Protein AF-A0A971EEL4-F1 (afdb_monomer_lite)

Foldseek 3Di:
DVVVVVVVVVLLVVLVVQLVCCQVPVCVPPVDDRDDSVRSSVVVVVCCVVVDDPPPPPD

Structure (mmCIF, N/CA/C/O backbone):
data_AF-A0A971EEL4-F1
#
_entry.id   AF-A0A971EEL4-F1
#
loop_
_atom_site.group_PDB
_atom_site.id
_atom_site.type_symbol
_atom_site.label_atom_id
_atom_site.label_alt_id
_atom_site.label_comp_id
_atom_site.label_asym_id
_atom_site.label_entity_id
_atom_site.label_seq_id
_atom_site.pdbx_PDB_ins_code
_atom_site.Cartn_x
_atom_site.Cartn_y
_atom_site.Cartn_z
_atom_site.occupancy
_atom_site.B_iso_or_equiv
_atom_site.auth_seq_id
_atom_site.auth_comp_id
_atom_site.auth_asym_id
_atom_site.auth_atom_id
_atom_site.pdbx_PDB_model_num
ATOM 1 N N . MET A 1 1 ? 11.830 9.861 -21.975 1.00 69.94 1 MET A N 1
ATOM 2 C CA . MET A 1 1 ? 11.276 10.756 -20.929 1.00 69.94 1 MET A CA 1
ATOM 3 C C . MET A 1 1 ? 9.791 10.514 -20.657 1.00 69.94 1 MET A C 1
ATOM 5 O O . MET A 1 1 ? 9.473 10.176 -19.530 1.00 69.94 1 MET A O 1
ATOM 9 N N . MET A 1 2 ? 8.886 10.624 -21.641 1.00 76.38 2 MET A N 1
ATOM 10 C CA . MET A 1 2 ? 7.423 10.548 -21.416 1.00 76.38 2 MET A CA 1
ATOM 11 C C . MET A 1 2 ? 6.925 9.245 -20.755 1.00 76.38 2 MET A C 1
ATOM 13 O O . MET A 1 2 ? 6.094 9.294 -19.854 1.00 76.38 2 MET A O 1
ATOM 17 N N . LEU A 1 3 ? 7.491 8.091 -21.128 1.00 76.75 3 LEU A N 1
ATOM 18 C CA . LEU A 1 3 ? 7.131 6.796 -20.530 1.00 76.75 3 LEU A CA 1
ATOM 19 C C . LEU A 1 3 ? 7.491 6.689 -19.040 1.00 76.75 3 LEU A C 1
ATOM 21 O O . LEU A 1 3 ? 6.779 6.028 -18.295 1.00 76.75 3 LEU A O 1
ATOM 25 N N . VAL A 1 4 ? 8.554 7.368 -18.598 1.00 76.94 4 VAL A N 1
ATOM 26 C CA . VAL A 1 4 ? 8.995 7.350 -17.192 1.00 76.94 4 VAL A CA 1
ATOM 27 C C . VAL A 1 4 ? 8.012 8.122 -16.311 1.00 76.94 4 VAL A C 1
ATOM 29 O O . VAL A 1 4 ? 7.688 7.689 -15.213 1.00 76.94 4 VAL A O 1
ATOM 32 N N . PHE A 1 5 ? 7.480 9.243 -16.801 1.00 77.12 5 PHE A N 1
ATOM 33 C CA . PHE A 1 5 ? 6.468 9.999 -16.061 1.00 77.12 5 PHE A CA 1
ATOM 34 C C . PHE A 1 5 ? 5.151 9.226 -15.934 1.00 77.12 5 PHE A C 1
ATOM 36 O O . PHE A 1 5 ? 4.525 9.261 -14.877 1.00 77.12 5 PHE A O 1
ATOM 43 N N . LEU A 1 6 ? 4.761 8.484 -16.976 1.00 78.81 6 LEU A N 1
ATOM 44 C CA . LEU A 1 6 ? 3.569 7.633 -16.953 1.00 78.81 6 LEU A CA 1
ATOM 45 C C . LEU A 1 6 ? 3.703 6.471 -15.965 1.00 78.81 6 LEU A C 1
ATOM 47 O O . LEU A 1 6 ? 2.781 6.229 -15.189 1.00 78.81 6 LEU A O 1
ATOM 51 N N . THR A 1 7 ? 4.841 5.772 -15.954 1.00 79.81 7 THR A N 1
ATOM 52 C CA . THR A 1 7 ? 5.057 4.654 -15.022 1.00 79.81 7 THR A CA 1
ATOM 53 C C . THR A 1 7 ? 5.126 5.122 -13.576 1.00 79.81 7 THR A C 1
ATOM 55 O O . THR A 1 7 ? 4.526 4.498 -12.702 1.00 79.81 7 THR A O 1
ATOM 58 N N . VAL A 1 8 ? 5.795 6.247 -13.318 1.00 83.56 8 VAL A N 1
ATOM 59 C CA . VAL A 1 8 ? 5.840 6.846 -11.983 1.00 83.56 8 VAL A CA 1
ATOM 60 C C . VAL A 1 8 ? 4.436 7.275 -11.552 1.00 83.56 8 VAL A C 1
ATOM 62 O O . VAL A 1 8 ? 3.991 6.868 -10.485 1.00 83.56 8 VAL A O 1
ATOM 65 N N . GLY A 1 9 ? 3.690 8.004 -12.389 1.00 86.06 9 GLY A N 1
ATOM 66 C CA . GLY A 1 9 ? 2.317 8.416 -12.075 1.00 86.06 9 GLY A CA 1
ATOM 67 C C . GLY A 1 9 ? 1.388 7.235 -11.774 1.00 86.06 9 GLY A C 1
ATOM 68 O O . GLY A 1 9 ? 0.639 7.270 -10.797 1.00 86.06 9 GLY A O 1
ATOM 69 N N . LEU A 1 10 ? 1.492 6.156 -12.555 1.00 85.38 10 LEU A N 1
ATOM 70 C CA . LEU A 1 10 ? 0.724 4.934 -12.330 1.00 85.38 10 LEU A CA 1
ATOM 71 C C . LEU A 1 10 ? 1.084 4.269 -10.993 1.00 85.38 10 LEU A C 1
ATOM 73 O O . LEU A 1 10 ? 0.185 3.839 -10.277 1.00 85.38 10 LEU A O 1
ATOM 77 N N . LEU A 1 11 ? 2.365 4.235 -10.608 1.00 87.00 11 LEU A N 1
ATOM 78 C CA . LEU A 1 11 ? 2.795 3.695 -9.311 1.00 87.00 11 LEU A CA 1
ATOM 79 C C . LEU A 1 11 ? 2.175 4.446 -8.128 1.00 87.00 11 LEU A C 1
ATOM 81 O O . LEU A 1 11 ? 1.696 3.809 -7.191 1.00 87.00 11 LEU A O 1
ATOM 85 N N . PHE A 1 12 ? 2.143 5.782 -8.172 1.00 88.44 12 PHE A N 1
ATOM 86 C CA . PHE A 1 12 ? 1.512 6.582 -7.114 1.00 88.44 12 PHE A CA 1
ATOM 87 C C . PHE A 1 12 ? 0.000 6.308 -7.019 1.00 88.44 12 PHE A C 1
ATOM 89 O O . PHE A 1 12 ? -0.553 6.263 -5.916 1.00 88.44 12 PHE A O 1
ATOM 96 N N . LEU A 1 13 ? -0.656 6.074 -8.158 1.00 91.12 13 LEU A N 1
ATOM 97 C CA . LEU A 1 13 ? -2.081 5.745 -8.241 1.00 91.12 13 LEU A CA 1
ATOM 98 C C . LEU A 1 13 ? -2.365 4.340 -7.682 1.00 91.12 13 LEU A C 1
ATOM 100 O O . LEU A 1 13 ? -3.280 4.159 -6.880 1.00 91.12 13 LEU A O 1
ATOM 104 N N . VAL A 1 14 ? -1.525 3.357 -8.015 1.00 90.62 14 VAL A N 1
ATOM 105 C CA . VAL A 1 14 ? -1.606 1.997 -7.460 1.00 90.62 14 VAL A CA 1
ATOM 106 C C . VAL A 1 14 ? -1.338 2.003 -5.951 1.00 90.62 14 VAL A C 1
ATOM 108 O O . VAL A 1 14 ? -2.021 1.296 -5.215 1.00 90.62 14 VAL A O 1
ATOM 111 N N . ALA A 1 15 ? -0.411 2.834 -5.460 1.00 92.31 15 ALA A N 1
ATOM 112 C CA . ALA A 1 15 ? -0.157 2.997 -4.025 1.00 92.31 15 ALA A CA 1
ATOM 113 C C . ALA A 1 15 ? -1.377 3.546 -3.280 1.00 92.31 15 ALA A C 1
ATOM 115 O O . ALA A 1 15 ? -1.718 3.046 -2.207 1.00 92.31 15 ALA A O 1
ATOM 116 N N . TRP A 1 16 ? -2.065 4.526 -3.872 1.00 92.88 16 TRP A N 1
ATOM 117 C CA . TRP A 1 16 ? -3.314 5.057 -3.327 1.00 92.88 16 TRP A CA 1
ATOM 118 C C . TRP A 1 16 ? -4.402 3.983 -3.273 1.00 92.88 16 TRP A C 1
ATOM 120 O O . TRP A 1 16 ? -5.056 3.801 -2.246 1.00 92.88 16 TRP A O 1
ATOM 130 N N . LEU A 1 17 ? -4.582 3.248 -4.373 1.00 94.06 17 LEU A N 1
ATOM 131 C CA . LEU A 1 17 ? -5.577 2.185 -4.462 1.00 94.06 17 LEU A CA 1
ATOM 132 C C . LEU A 1 17 ? -5.304 1.080 -3.433 1.00 94.06 17 LEU A C 1
ATOM 134 O O . LEU A 1 17 ? -6.227 0.649 -2.745 1.00 94.06 17 LEU A O 1
ATOM 138 N N . LEU A 1 18 ? -4.040 0.672 -3.279 1.00 94.19 18 LEU A N 1
ATOM 139 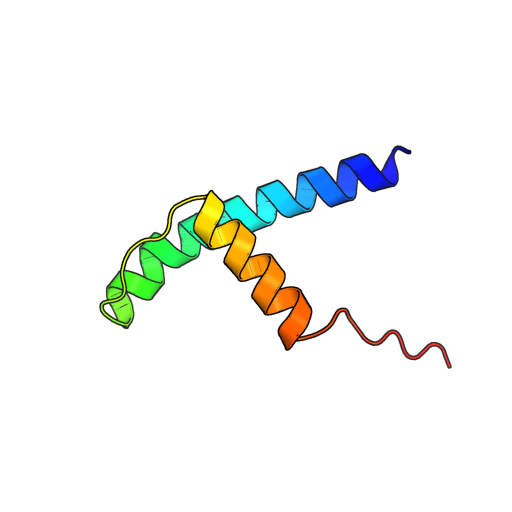C CA . LEU A 1 18 ? -3.631 -0.306 -2.273 1.00 94.19 18 LEU A CA 1
ATOM 140 C C . LEU A 1 18 ? -3.936 0.188 -0.858 1.00 94.19 18 LEU A C 1
ATOM 142 O O . LEU A 1 18 ? -4.464 -0.579 -0.061 1.00 94.19 18 LEU A O 1
ATOM 146 N N . GLN A 1 19 ? -3.628 1.449 -0.541 1.00 95.50 19 GLN A N 1
ATOM 147 C CA . GLN A 1 19 ? -3.932 2.025 0.769 1.00 95.50 19 GLN A CA 1
ATOM 148 C C . GLN A 1 19 ? -5.435 1.967 1.065 1.00 95.50 19 GLN A C 1
ATOM 150 O O . GLN A 1 19 ? -5.839 1.561 2.154 1.00 95.50 19 GLN A O 1
ATOM 155 N N . TRP A 1 20 ? -6.264 2.360 0.095 1.00 95.06 20 TRP A N 1
ATOM 156 C CA . TRP A 1 20 ? -7.714 2.354 0.250 1.00 95.06 20 TRP A CA 1
ATOM 157 C C . TRP A 1 20 ? -8.260 0.937 0.451 1.00 95.06 20 TRP A C 1
ATOM 159 O O . TRP A 1 20 ? -8.970 0.697 1.427 1.00 95.06 20 TRP A O 1
ATOM 169 N N . LEU A 1 21 ? -7.864 -0.018 -0.401 1.00 93.88 21 LEU A N 1
ATOM 170 C CA . 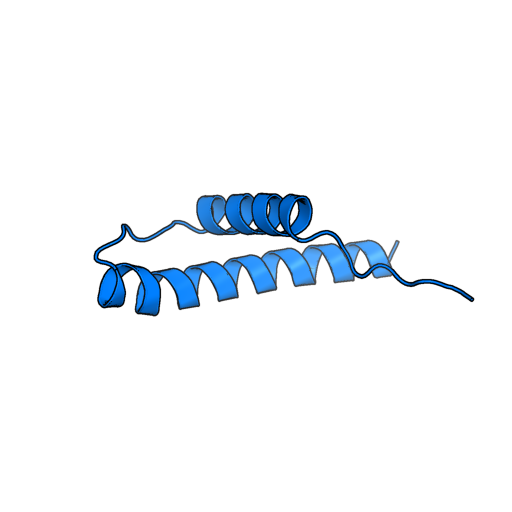LEU A 1 21 ? -8.252 -1.426 -0.260 1.00 93.88 21 LEU A CA 1
ATOM 171 C C . LEU A 1 21 ? -7.776 -2.034 1.059 1.00 93.88 21 LEU A C 1
ATOM 173 O O . LEU A 1 21 ? -8.516 -2.797 1.687 1.00 93.88 21 LEU A O 1
ATOM 177 N N . TRP A 1 22 ? -6.553 -1.702 1.477 1.00 95.00 22 TRP A N 1
ATOM 178 C CA . TRP A 1 22 ? -6.013 -2.168 2.741 1.00 95.00 22 TRP A CA 1
ATOM 179 C C . TRP A 1 22 ? -6.885 -1.676 3.883 1.00 95.00 22 TRP A C 1
ATOM 181 O O . TRP A 1 22 ? -7.385 -2.511 4.620 1.00 95.00 22 TRP A O 1
ATOM 191 N N . ASN A 1 23 ? -7.133 -0.368 3.994 1.00 94.94 23 ASN A N 1
ATOM 192 C CA . ASN A 1 23 ? -7.841 0.213 5.137 1.00 94.94 23 ASN A CA 1
ATOM 193 C C . ASN A 1 23 ? -9.287 -0.285 5.276 1.00 94.94 23 ASN A C 1
ATOM 195 O O . ASN A 1 23 ? -9.755 -0.425 6.401 1.00 94.94 23 ASN A O 1
ATOM 199 N N . ILE A 1 24 ? -9.972 -0.614 4.174 1.00 95.25 24 ILE A N 1
ATOM 200 C CA . ILE A 1 24 ? -11.333 -1.174 4.243 1.00 95.25 24 ILE A CA 1
ATOM 201 C C . ILE A 1 24 ? -11.355 -2.687 4.510 1.00 95.25 24 ILE A C 1
ATOM 203 O O . ILE A 1 24 ? -12.279 -3.173 5.150 1.00 95.25 24 ILE A O 1
ATOM 207 N N . THR A 1 25 ? -10.360 -3.448 4.037 1.00 94.88 25 THR A N 1
ATOM 208 C CA . THR A 1 25 ? -10.428 -4.924 4.048 1.00 94.88 25 THR A CA 1
ATOM 209 C C . THR A 1 25 ? -9.569 -5.539 5.147 1.00 94.88 25 THR A C 1
ATOM 211 O O . THR A 1 25 ? -10.036 -6.368 5.922 1.00 94.88 25 THR A O 1
ATOM 214 N N . MET A 1 26 ? -8.295 -5.152 5.226 1.00 95.81 26 MET A N 1
ATOM 215 C CA . MET A 1 26 ? -7.305 -5.830 6.066 1.00 95.81 26 MET A CA 1
ATOM 216 C C . MET A 1 26 ? -7.539 -5.595 7.569 1.00 95.81 26 MET A C 1
ATOM 218 O O . MET A 1 26 ? -7.535 -6.575 8.319 1.00 95.81 26 MET A O 1
ATOM 222 N N . PRO A 1 27 ? -7.818 -4.361 8.041 1.00 94.31 27 PRO A N 1
ATOM 223 C CA . PRO A 1 27 ? -8.241 -4.117 9.414 1.00 94.31 27 PRO A CA 1
ATOM 224 C C . PRO A 1 27 ? -9.526 -4.850 9.786 1.00 94.31 27 PRO A C 1
ATOM 226 O O . PRO A 1 27 ? -9.609 -5.412 10.874 1.00 94.31 27 PRO A O 1
ATOM 229 N N . GLN A 1 28 ? -10.506 -4.894 8.880 1.00 93.75 28 GLN A N 1
ATOM 230 C CA . GLN A 1 28 ? -11.804 -5.503 9.163 1.00 93.75 28 GLN A CA 1
ATOM 231 C C . GLN A 1 28 ? -11.725 -7.033 9.250 1.00 93.75 28 GLN A C 1
ATOM 233 O O . GLN A 1 28 ? -12.302 -7.621 10.160 1.00 93.75 28 GLN A O 1
ATOM 238 N N . VAL A 1 29 ? -11.017 -7.684 8.324 1.00 96.00 29 VAL A N 1
ATOM 239 C CA . VAL A 1 29 ? -10.962 -9.155 8.249 1.00 96.00 29 VAL A CA 1
ATOM 240 C C . VAL A 1 29 ? -9.924 -9.742 9.205 1.00 96.00 29 VAL A C 1
ATOM 242 O O . VAL A 1 29 ? -10.161 -10.792 9.795 1.00 96.00 29 VAL A O 1
ATOM 245 N N . PHE A 1 30 ? -8.783 -9.072 9.378 1.00 94.50 30 PHE A N 1
ATOM 246 C CA . PHE A 1 30 ? -7.637 -9.615 10.116 1.00 94.50 30 PHE A CA 1
ATOM 247 C C . PHE A 1 30 ? -7.315 -8.850 11.408 1.00 94.50 30 PHE A C 1
ATOM 249 O O . PHE A 1 30 ? -6.299 -9.134 12.038 1.00 94.50 30 PHE A O 1
ATOM 256 N N . SER A 1 31 ? -8.136 -7.864 11.801 1.00 91.56 31 SER A N 1
ATOM 257 C CA . SER A 1 31 ? -7.869 -6.982 12.955 1.00 91.56 31 SER A CA 1
ATOM 258 C C . SER A 1 31 ? -6.490 -6.302 12.889 1.00 91.56 31 SER A C 1
ATOM 260 O O . SER A 1 31 ? -5.832 -6.074 13.905 1.00 91.56 31 SER A O 1
ATOM 262 N N . LEU A 1 32 ? -6.035 -5.990 11.671 1.00 91.44 32 LEU A N 1
ATOM 263 C CA . LEU A 1 32 ? -4.779 -5.287 11.411 1.00 91.44 32 LEU A CA 1
ATOM 264 C C . LEU A 1 32 ? -4.928 -3.770 11.594 1.00 91.44 32 LEU A C 1
ATOM 266 O O . LEU A 1 32 ? -6.027 -3.225 11.629 1.00 91.44 32 LEU A O 1
ATOM 270 N N . LYS A 1 33 ? -3.797 -3.065 11.679 1.00 92.62 33 LYS A N 1
ATOM 271 C CA . LYS A 1 33 ? -3.793 -1.598 11.670 1.00 92.62 33 LYS A CA 1
ATOM 272 C C . LYS A 1 33 ? -4.010 -1.060 10.256 1.00 92.62 33 LYS A C 1
ATOM 274 O O . LYS A 1 33 ? -3.523 -1.633 9.276 1.00 92.62 33 LYS A O 1
ATOM 279 N N . GLU A 1 34 ? -4.700 0.072 10.184 1.00 93.94 34 GLU A N 1
ATOM 280 C CA . GLU A 1 34 ? -4.734 0.907 8.987 1.00 93.94 34 GLU A CA 1
ATOM 281 C C . GLU A 1 34 ? -3.325 1.375 8.620 1.00 93.94 34 GLU A C 1
ATOM 283 O O . GLU A 1 34 ? -2.460 1.552 9.486 1.00 93.94 34 GLU A O 1
ATOM 288 N N . ILE A 1 35 ? -3.110 1.581 7.324 1.00 95.50 35 ILE A N 1
ATOM 289 C CA . ILE A 1 35 ? -1.848 2.062 6.782 1.00 95.50 35 ILE A CA 1
ATOM 290 C C . ILE A 1 35 ? -2.009 3.450 6.175 1.00 95.50 35 ILE A C 1
ATOM 292 O O . ILE A 1 35 ? -3.041 3.803 5.598 1.00 95.50 35 ILE A O 1
ATOM 296 N N . THR A 1 36 ? -0.952 4.248 6.282 1.00 94.88 36 THR A N 1
ATOM 297 C CA . THR A 1 36 ? -0.863 5.543 5.603 1.00 94.88 36 THR A CA 1
ATOM 298 C C . THR A 1 36 ? -0.355 5.372 4.174 1.00 94.88 36 THR A C 1
ATOM 300 O O . THR A 1 36 ? 0.224 4.342 3.818 1.00 94.88 36 THR A O 1
ATOM 303 N N . TYR A 1 37 ? -0.514 6.411 3.353 1.00 91.94 37 TYR A N 1
ATOM 304 C CA . TYR A 1 37 ? -0.047 6.424 1.966 1.00 91.94 37 TYR A CA 1
ATOM 305 C C . TYR A 1 37 ? 1.408 5.942 1.808 1.00 91.94 37 TYR A C 1
ATOM 307 O O . TYR A 1 37 ? 1.711 5.054 1.011 1.00 91.94 37 TYR A O 1
ATOM 315 N N . TRP A 1 38 ? 2.314 6.465 2.640 1.00 92.75 38 TRP A N 1
ATOM 316 C CA . TRP A 1 38 ? 3.731 6.093 2.618 1.00 92.75 38 TRP A CA 1
ATOM 317 C C . TRP A 1 38 ? 3.991 4.645 3.043 1.00 92.75 38 TRP A C 1
ATOM 319 O O . TRP A 1 38 ? 4.951 4.029 2.579 1.00 92.75 38 TRP A O 1
ATOM 329 N N . GLN A 1 39 ? 3.152 4.083 3.913 1.00 94.50 39 GLN A N 1
ATOM 330 C CA . GLN A 1 39 ? 3.239 2.674 4.288 1.00 94.50 39 GLN A CA 1
ATOM 331 C C . GLN A 1 39 ? 2.768 1.772 3.144 1.00 94.50 39 GLN A C 1
ATOM 333 O O . GLN A 1 39 ? 3.462 0.809 2.829 1.00 94.50 39 GLN A O 1
ATOM 338 N N . ALA A 1 40 ? 1.670 2.122 2.466 1.00 94.38 40 ALA A N 1
ATOM 339 C CA . ALA A 1 40 ? 1.198 1.406 1.279 1.00 94.38 40 ALA A CA 1
ATOM 340 C C . ALA A 1 40 ? 2.236 1.426 0.146 1.00 94.38 40 ALA A C 1
ATOM 342 O O . ALA A 1 40 ? 2.515 0.393 -0.459 1.00 94.38 40 ALA A O 1
ATOM 343 N N . PHE A 1 41 ? 2.887 2.570 -0.084 1.00 92.38 41 PHE A N 1
ATOM 344 C CA . PHE A 1 41 ? 3.964 2.689 -1.068 1.00 92.38 41 PHE A CA 1
ATOM 345 C C . PHE A 1 41 ? 5.152 1.762 -0.759 1.00 92.38 41 PHE A C 1
ATOM 347 O O . PHE A 1 41 ? 5.619 1.028 -1.629 1.00 92.38 41 PHE A O 1
ATOM 354 N N . ARG A 1 42 ? 5.618 1.732 0.498 1.00 93.62 42 ARG A N 1
ATOM 355 C CA . ARG A 1 42 ? 6.682 0.805 0.928 1.00 93.62 42 ARG A CA 1
ATOM 356 C C . ARG A 1 42 ? 6.253 -0.655 0.786 1.00 93.62 42 ARG A C 1
ATOM 358 O O . ARG A 1 42 ? 7.073 -1.487 0.408 1.00 93.62 42 ARG A O 1
ATOM 365 N N . LEU A 1 43 ? 4.981 -0.959 1.048 1.00 92.94 43 LEU A N 1
ATOM 366 C CA . LEU A 1 43 ? 4.429 -2.302 0.889 1.00 92.94 43 LEU A CA 1
ATOM 367 C C . LEU A 1 43 ? 4.424 -2.745 -0.580 1.00 92.94 43 LEU A C 1
ATOM 369 O O . LEU A 1 43 ? 4.781 -3.885 -0.859 1.00 92.94 43 LEU A O 1
ATOM 373 N N . LEU A 1 44 ? 4.104 -1.847 -1.520 1.00 91.25 44 LEU A N 1
ATOM 374 C CA . LEU A 1 44 ? 4.221 -2.128 -2.956 1.00 91.25 44 LEU A CA 1
ATOM 375 C C . LEU A 1 44 ? 5.654 -2.439 -3.372 1.00 91.25 44 LEU A C 1
ATOM 377 O O . LEU A 1 44 ? 5.862 -3.360 -4.153 1.00 91.25 44 LEU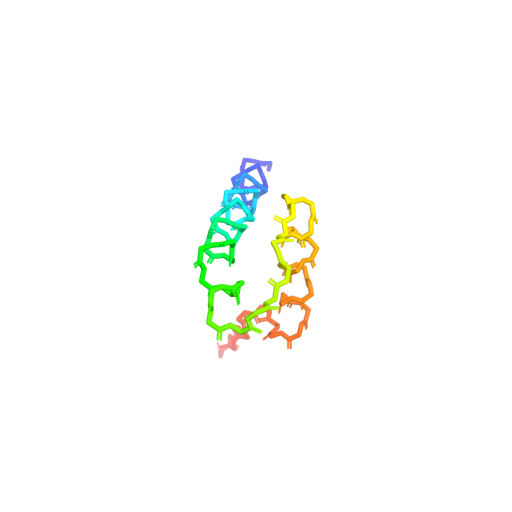 A O 1
ATOM 381 N N . ILE A 1 45 ? 6.641 -1.706 -2.848 1.00 90.25 45 ILE A N 1
ATOM 382 C CA . ILE A 1 45 ? 8.055 -1.988 -3.129 1.00 90.25 45 ILE A CA 1
ATOM 383 C C . ILE A 1 45 ? 8.426 -3.380 -2.613 1.00 90.25 45 ILE A C 1
ATOM 385 O O . ILE A 1 45 ? 9.037 -4.159 -3.339 1.00 90.25 45 ILE A O 1
ATOM 389 N N . ILE A 1 46 ? 8.024 -3.715 -1.383 1.00 92.50 46 ILE A N 1
ATOM 390 C CA . ILE A 1 46 ? 8.255 -5.047 -0.809 1.00 92.50 46 ILE A CA 1
ATOM 391 C C . ILE A 1 46 ? 7.587 -6.120 -1.678 1.00 92.50 46 ILE A C 1
ATOM 393 O O . ILE A 1 46 ? 8.235 -7.101 -2.024 1.00 92.50 46 ILE A O 1
ATOM 397 N N . ALA A 1 47 ? 6.333 -5.923 -2.090 1.00 90.06 47 ALA A N 1
ATOM 398 C CA . ALA A 1 47 ? 5.629 -6.848 -2.973 1.00 90.06 47 ALA A CA 1
ATOM 399 C C . ALA A 1 47 ? 6.337 -7.004 -4.330 1.00 90.06 47 ALA A C 1
ATOM 401 O O . ALA A 1 47 ? 6.507 -8.123 -4.801 1.00 90.06 47 ALA A O 1
ATOM 402 N N . ALA A 1 48 ? 6.813 -5.911 -4.932 1.00 85.62 48 ALA A N 1
ATOM 403 C CA . ALA A 1 48 ? 7.553 -5.951 -6.191 1.00 85.62 48 ALA A CA 1
ATOM 404 C C . ALA A 1 48 ? 8.871 -6.736 -6.069 1.00 85.62 48 ALA A C 1
ATOM 406 O O . ALA A 1 48 ? 9.237 -7.465 -6.988 1.00 85.62 48 ALA A O 1
ATOM 407 N N . ILE A 1 49 ? 9.562 -6.618 -4.931 1.00 87.94 49 ILE A N 1
ATOM 408 C CA . ILE A 1 49 ? 10.782 -7.382 -4.640 1.00 87.94 49 ILE A CA 1
ATOM 409 C C . ILE A 1 49 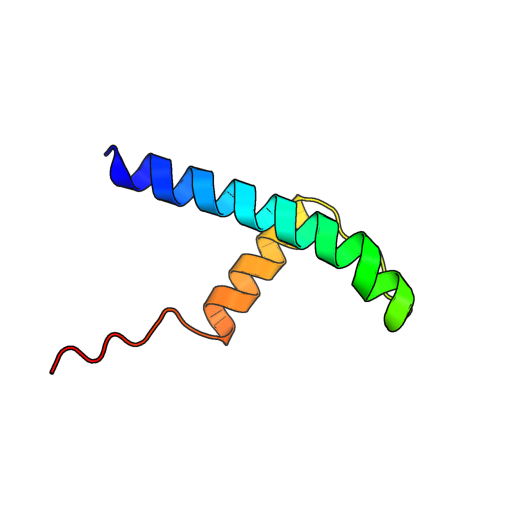? 10.460 -8.866 -4.411 1.00 87.94 49 ILE A C 1
ATOM 411 O O . ILE A 1 49 ? 11.159 -9.724 -4.941 1.00 87.94 49 ILE A O 1
ATOM 415 N N . LEU A 1 50 ? 9.420 -9.174 -3.628 1.00 88.19 50 LEU A N 1
ATOM 416 C CA . LEU A 1 50 ? 9.077 -10.547 -3.240 1.00 88.19 50 LEU A CA 1
ATOM 417 C C . LEU A 1 50 ? 8.476 -11.364 -4.384 1.00 88.19 50 LEU A C 1
ATOM 419 O O . LEU A 1 50 ? 8.813 -12.534 -4.540 1.00 88.19 50 LEU A O 1
ATOM 423 N N . PHE A 1 51 ? 7.571 -10.770 -5.157 1.00 84.00 51 PHE A N 1
ATOM 424 C CA . PHE A 1 51 ? 6.858 -11.475 -6.221 1.00 84.00 51 PHE A CA 1
ATOM 425 C C . PHE A 1 51 ? 7.557 -11.367 -7.578 1.00 84.00 51 PHE A C 1
ATOM 427 O O . PHE A 1 51 ? 7.259 -12.165 -8.462 1.00 84.00 51 PHE A O 1
ATOM 434 N N . GLY A 1 52 ? 8.521 -10.449 -7.719 1.00 68.50 52 GLY A N 1
ATOM 435 C CA . GLY A 1 52 ? 9.273 -10.233 -8.952 1.00 68.50 52 GLY A CA 1
ATOM 436 C C . GLY A 1 52 ? 8.405 -9.662 -10.079 1.00 68.50 52 GLY A C 1
ATOM 437 O O . GLY A 1 52 ? 7.230 -9.990 -10.234 1.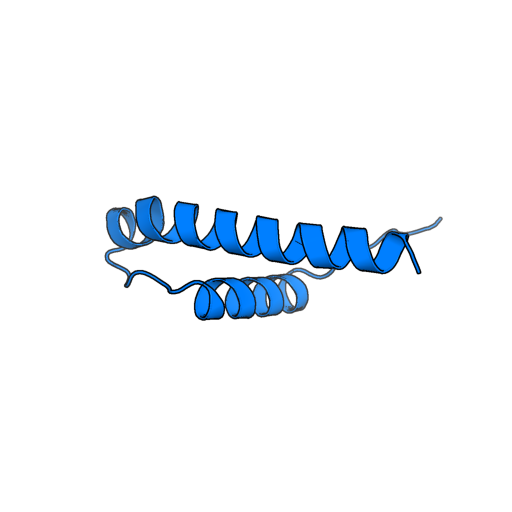00 68.50 52 GLY A O 1
ATOM 438 N N . GLY A 1 53 ? 8.977 -8.777 -10.901 1.00 67.25 53 GLY A N 1
ATOM 439 C CA . GLY A 1 53 ? 8.328 -8.371 -12.153 1.00 67.25 53 GLY A CA 1
ATOM 440 C C . GLY A 1 53 ? 8.084 -9.587 -13.060 1.00 67.25 53 GLY A C 1
ATOM 441 O O . GLY A 1 53 ? 8.794 -10.586 -12.920 1.00 67.25 53 GLY A O 1
ATOM 442 N N . PRO A 1 54 ? 7.100 -9.536 -13.983 1.00 58.00 54 PRO A N 1
ATOM 443 C CA . PRO A 1 54 ? 6.811 -10.650 -14.879 1.00 58.00 54 PRO A CA 1
ATOM 444 C C . PRO A 1 54 ? 8.106 -11.123 -15.540 1.00 58.00 54 PRO A C 1
ATOM 446 O O . PRO A 1 54 ? 8.780 -10.350 -16.222 1.00 58.00 54 PRO A O 1
ATOM 449 N N . ASN A 1 55 ? 8.456 -12.392 -15.318 1.00 57.06 55 ASN A N 1
ATOM 450 C CA . ASN A 1 55 ? 9.496 -13.068 -16.079 1.00 57.06 55 ASN A CA 1
ATOM 451 C C . ASN A 1 55 ? 8.982 -13.177 -17.516 1.00 57.06 55 ASN A C 1
ATOM 453 O O . ASN A 1 55 ? 8.353 -14.169 -17.883 1.00 57.06 55 ASN A O 1
ATOM 457 N N . ILE A 1 56 ? 9.193 -12.130 -18.317 1.00 64.19 56 ILE A N 1
ATOM 458 C CA . ILE A 1 56 ? 9.044 -12.204 -19.765 1.00 64.19 56 ILE A CA 1
ATOM 459 C C . ILE A 1 56 ? 10.189 -13.103 -20.220 1.00 64.19 56 ILE A C 1
ATOM 461 O O . ILE A 1 56 ? 11.305 -12.659 -20.478 1.00 64.19 56 ILE A O 1
ATOM 465 N N . THR A 1 57 ? 9.913 -14.400 -20.225 1.00 60.53 57 THR A N 1
ATOM 466 C CA . THR A 1 57 ? 10.716 -15.404 -20.905 1.00 60.53 57 THR A CA 1
ATOM 467 C C . THR A 1 57 ? 10.557 -15.116 -22.390 1.00 60.53 57 THR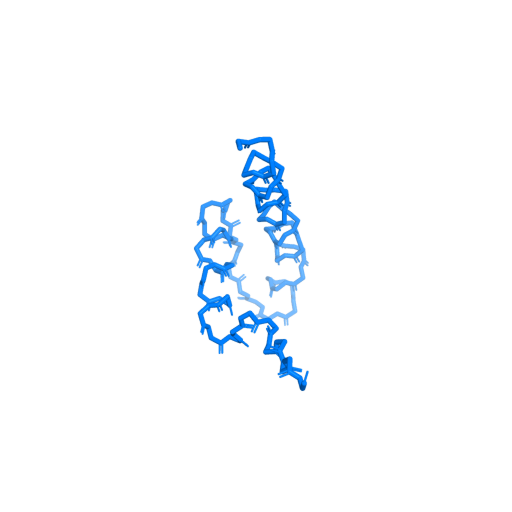 A C 1
ATOM 469 O O . THR A 1 57 ? 9.626 -15.581 -23.041 1.00 60.53 57 THR A O 1
ATOM 472 N N . LEU A 1 58 ? 11.419 -14.234 -22.898 1.00 62.53 58 LEU A N 1
ATOM 473 C CA . LEU A 1 58 ? 11.616 -14.052 -24.326 1.00 62.53 58 LEU A CA 1
ATOM 474 C C . LEU A 1 58 ? 12.258 -15.345 -24.833 1.00 62.53 58 LEU A C 1
ATOM 476 O O . LEU A 1 58 ? 13.456 -15.559 -24.639 1.00 62.53 58 LEU A O 1
ATOM 480 N N . GLY A 1 59 ? 11.416 -16.235 -25.359 1.00 55.88 59 GLY A N 1
ATOM 481 C CA . GLY A 1 59 ? 11.850 -17.302 -26.256 1.00 55.88 59 GLY A CA 1
ATOM 482 C C . GLY A 1 59 ? 12.384 -16.735 -27.562 1.00 55.88 59 GLY A C 1
ATOM 483 O O . GLY A 1 59 ? 11.962 -15.615 -27.937 1.00 55.88 59 GLY A O 1
#

Sequence (59 aa):
MMLVFLTVGLLFLVAWLLQWLWNITMPQVFSLKEITYWQAFRLLIIAAILFGGPNITLG

pLDDT: mean 86.04, std 11.36, range [55.88, 96.0]

Radius of gyration: 14.15 Å; chains: 1; bounding box: 24×28×39 Å

Secondary structure (DSSP, 8-state):
-HHHHHHHHHHHHHHHHHHHHHHHHHHHHH-PPP--HHHHHHHHHHHHHHH-S------